Protein AF-A0A9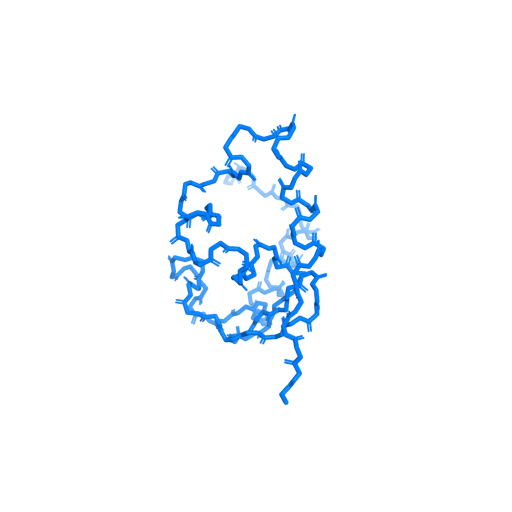20IY11-F1 (afdb_monomer)

Nearest PDB structures (foldseek):
  5i92-assembly3_E  TM=8.893E-01  e=2.901E-05  Pseudomonas aeruginosa PAO1
  5eqc-assembly1_B  TM=7.997E-01  e=1.986E-03  Toxoplasma gondii
  6iz9-assembly1_A  TM=6.379E-01  e=2.377E-02  Mesorhizobium sp. LUK
  3i5t-assembly1_A  TM=6.946E-01  e=6.954E-02  Cereibacter sphaeroides 2.4.1
  3i5t-assembly1_B  TM=7.121E-01  e=1.189E-01  Cereibacter sphaeroides 2.4.1

Radius of gyration: 16.22 Å; Cα contacts (8 Å, |Δi|>4): 91; chains: 1; bounding box: 36×43×37 Å

Solvent-accessible surface area (backbone atoms only — not comparable to full-atom values): 5858 Å² total; per-residue (Å²): 130,85,80,88,64,53,66,54,33,51,53,51,44,61,52,26,56,78,79,32,81,82,46,42,97,44,77,94,68,30,52,82,80,52,60,63,97,72,58,85,73,42,76,66,52,58,49,43,61,31,36,28,28,64,55,73,50,77,44,78,58,85,58,36,78,81,65,72,45,76,82,27,34,75,35,67,74,60,50,50,55,51,50,57,43,56,79,73,46,88,80,89,70,135

Foldseek 3Di:
DPDQDAPVQVVLQVVLVVPPVQSDPDPCLRCVVDDNPHDANAWDDFFFQWTAGPRRDIDGDPCCVVCPNVRTPPDVVVVVVVVVVVVVNDDPDD

pLDDT: mean 91.59, std 8.89, range [49.75, 97.94]

Sequence (94 aa):
MKKHNINNSLNLYKKAEKIIPGKTQLISRRSSQFAHGINPIYAKESKGGYFIDVDDNKYLDWMNAVSAIILGHSHDYVDNAVKEQIDKGSIQRQ

Secondary structure (DSSP, 8-state):
-PP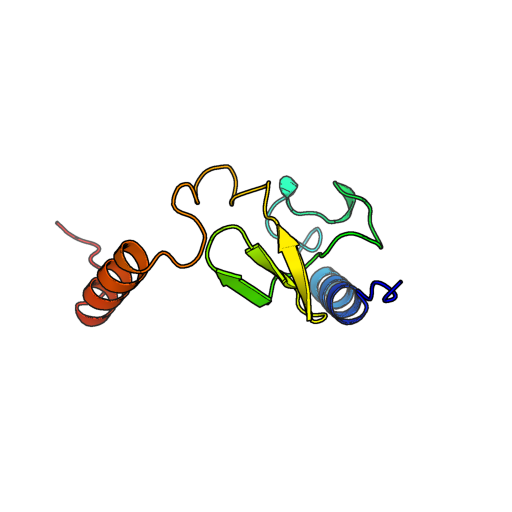P--HHHHHHHHHHHTTSTTSSS-GGG-GGGS-TTTS---EEEEEBTEEEETTS-EEE-SSTTTTT-TT-BT-HHHHHHHHHHHHH------

Mean predicted aligned error: 4.52 Å

Structure (mmCIF, N/CA/C/O backbone):
data_AF-A0A920IY11-F1
#
_entry.id   AF-A0A920IY11-F1
#
loop_
_atom_site.group_PDB
_atom_site.id
_atom_site.type_symbol
_atom_site.label_atom_id
_atom_site.label_alt_id
_atom_site.label_comp_id
_atom_site.label_asym_id
_atom_site.label_entity_id
_atom_site.label_seq_id
_atom_site.pdbx_PDB_ins_code
_atom_site.Cartn_x
_atom_site.Cartn_y
_atom_site.Cartn_z
_atom_site.occupancy
_atom_site.B_iso_or_equiv
_atom_site.auth_seq_id
_atom_site.auth_comp_id
_atom_site.auth_asym_id
_atom_site.auth_atom_id
_atom_site.pdbx_PDB_model_num
ATOM 1 N N . MET A 1 1 ? 9.877 -23.485 -10.504 1.00 49.75 1 MET A N 1
ATOM 2 C CA . MET A 1 1 ? 9.716 -22.276 -9.662 1.00 49.75 1 MET A CA 1
ATOM 3 C C . MET A 1 1 ? 8.856 -21.274 -10.419 1.00 49.75 1 MET A C 1
ATOM 5 O O . MET A 1 1 ? 9.088 -21.105 -11.611 1.00 49.75 1 MET A O 1
ATOM 9 N N . LYS A 1 2 ? 7.842 -20.664 -9.787 1.00 59.47 2 LYS A N 1
ATOM 10 C CA . LYS A 1 2 ? 7.030 -19.610 -10.425 1.00 59.47 2 LYS A CA 1
ATOM 11 C C . LYS A 1 2 ? 7.954 -18.432 -10.750 1.00 59.47 2 LYS A C 1
ATOM 13 O O . LYS A 1 2 ? 8.711 -18.003 -9.884 1.00 59.47 2 LYS A O 1
ATOM 18 N N . LYS A 1 3 ? 7.944 -17.960 -11.997 1.00 65.50 3 LYS A N 1
ATOM 19 C CA . LYS A 1 3 ? 8.786 -16.838 -12.424 1.00 65.50 3 LYS A CA 1
ATOM 20 C C . LYS A 1 3 ? 8.266 -15.566 -11.753 1.00 65.50 3 LYS A C 1
ATOM 22 O O . LYS A 1 3 ? 7.087 -15.256 -11.887 1.00 65.50 3 LYS A O 1
ATOM 27 N N . HIS A 1 4 ? 9.130 -14.877 -11.018 1.00 82.06 4 HIS A N 1
ATOM 28 C CA . HIS A 1 4 ? 8.796 -13.603 -10.393 1.00 82.06 4 HIS A CA 1
ATOM 29 C C . HIS A 1 4 ? 8.583 -12.544 -11.478 1.00 82.06 4 HIS A C 1
ATOM 31 O O . HIS A 1 4 ? 9.433 -12.399 -12.359 1.00 82.06 4 HIS A O 1
ATOM 37 N N . ASN A 1 5 ? 7.448 -11.851 -11.450 1.00 90.81 5 ASN A N 1
ATOM 38 C CA . ASN A 1 5 ? 7.097 -10.817 -12.420 1.00 90.81 5 ASN A CA 1
ATOM 39 C C . ASN A 1 5 ? 6.893 -9.491 -11.688 1.00 90.81 5 ASN A C 1
ATOM 41 O O . ASN A 1 5 ? 6.221 -9.479 -10.667 1.00 90.81 5 ASN A O 1
ATOM 45 N N . ILE A 1 6 ? 7.445 -8.403 -12.224 1.00 93.69 6 ILE A N 1
ATOM 46 C CA . ILE A 1 6 ? 7.295 -7.044 -11.678 1.00 93.69 6 ILE A CA 1
ATOM 47 C C . ILE A 1 6 ? 6.970 -6.010 -12.775 1.00 93.69 6 ILE A C 1
ATOM 49 O O . ILE A 1 6 ? 7.310 -4.828 -12.675 1.00 93.69 6 ILE A O 1
ATOM 53 N N . ASN A 1 7 ? 6.392 -6.456 -13.893 1.00 94.38 7 ASN A N 1
ATOM 54 C CA . ASN A 1 7 ? 6.149 -5.611 -15.062 1.00 94.38 7 ASN A CA 1
ATOM 55 C C . ASN A 1 7 ? 5.203 -4.440 -14.755 1.00 94.38 7 ASN A C 1
ATOM 57 O O . ASN A 1 7 ? 5.464 -3.317 -15.201 1.00 94.38 7 ASN A O 1
ATOM 61 N N . ASN A 1 8 ? 4.138 -4.668 -13.981 1.00 95.44 8 ASN A N 1
ATOM 62 C CA . ASN A 1 8 ? 3.205 -3.612 -13.591 1.00 95.44 8 ASN A CA 1
ATOM 63 C C . ASN A 1 8 ? 3.908 -2.600 -12.686 1.00 95.44 8 ASN A C 1
ATOM 65 O O . ASN A 1 8 ? 3.829 -1.392 -12.934 1.00 95.44 8 ASN A O 1
ATOM 69 N N . SER A 1 9 ? 4.679 -3.087 -11.711 1.00 95.25 9 SER A N 1
ATOM 70 C CA . SER A 1 9 ? 5.517 -2.253 -10.847 1.00 95.25 9 SER A CA 1
ATOM 71 C C . SER A 1 9 ? 6.473 -1.357 -11.646 1.00 95.25 9 SER A C 1
ATOM 73 O O . SER A 1 9 ? 6.551 -0.152 -11.396 1.00 95.25 9 SER A O 1
ATOM 75 N N . LEU A 1 10 ? 7.171 -1.907 -12.644 1.00 94.62 10 LEU A N 1
ATOM 76 C CA . LEU A 1 10 ? 8.097 -1.146 -13.492 1.00 94.62 10 LEU A CA 1
ATOM 77 C C . LEU A 1 10 ? 7.380 -0.121 -14.378 1.00 94.62 10 LEU A C 1
ATOM 79 O O . LEU A 1 10 ? 7.881 0.992 -14.557 1.00 94.62 10 LEU A O 1
ATOM 83 N N . ASN A 1 11 ? 6.207 -0.460 -14.913 1.00 95.56 11 ASN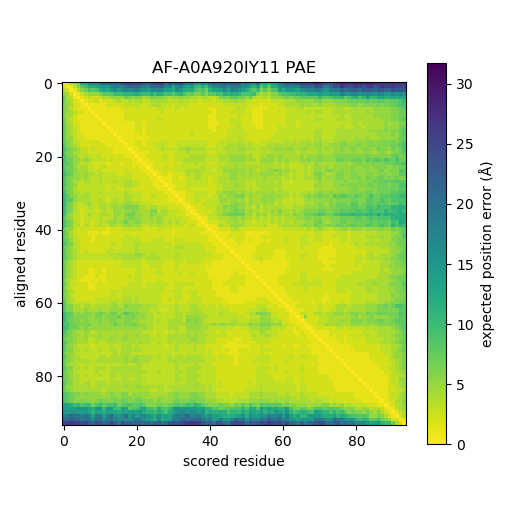 A N 1
ATOM 84 C CA . ASN A 1 11 ? 5.400 0.469 -15.704 1.00 95.56 11 ASN A CA 1
ATOM 85 C C . ASN A 1 11 ? 4.918 1.658 -14.860 1.00 95.56 11 ASN A C 1
ATOM 87 O O . ASN A 1 11 ? 5.029 2.808 -15.297 1.00 95.56 11 ASN A O 1
ATOM 91 N N . LEU A 1 12 ? 4.463 1.406 -13.629 1.00 95.75 12 LEU A N 1
ATOM 92 C CA . LEU A 1 12 ? 4.118 2.463 -12.676 1.00 95.75 12 LEU A CA 1
ATOM 93 C C . LEU A 1 12 ? 5.338 3.314 -12.309 1.00 95.75 12 LEU A C 1
ATOM 95 O O . LEU A 1 12 ? 5.233 4.539 -12.280 1.00 95.75 12 LEU A O 1
ATOM 99 N N . TYR A 1 13 ? 6.509 2.701 -12.125 1.00 94.94 13 TYR A N 1
ATOM 100 C CA . TYR A 1 13 ? 7.739 3.424 -11.790 1.00 94.94 13 TYR A CA 1
ATOM 101 C C . TYR A 1 13 ? 8.204 4.351 -12.925 1.00 94.94 13 TYR A C 1
ATOM 103 O O . TYR A 1 13 ? 8.594 5.495 -12.682 1.00 94.94 13 TYR A O 1
ATOM 111 N N . LYS A 1 14 ? 8.088 3.900 -14.183 1.00 95.00 14 LYS A N 1
ATOM 112 C CA . LYS A 1 14 ? 8.323 4.733 -15.379 1.00 95.00 14 LYS A CA 1
ATOM 113 C C . LYS A 1 14 ? 7.318 5.876 -15.496 1.00 95.00 14 LYS A C 1
ATOM 115 O O . LYS A 1 14 ? 7.671 6.963 -15.947 1.00 95.00 14 LYS A O 1
ATOM 120 N N . LYS A 1 15 ? 6.059 5.653 -15.108 1.00 96.62 15 LYS A N 1
ATOM 121 C CA . LYS A 1 15 ? 5.058 6.726 -15.051 1.00 96.62 15 LYS A CA 1
ATOM 122 C C . LYS A 1 15 ? 5.421 7.740 -13.966 1.00 96.62 15 LYS A C 1
ATOM 124 O O . LYS A 1 15 ? 5.402 8.935 -14.244 1.00 96.62 15 LYS A O 1
ATOM 129 N N . ALA A 1 16 ? 5.800 7.273 -12.776 1.00 96.12 16 ALA A N 1
ATOM 130 C CA . ALA A 1 16 ? 6.181 8.113 -11.643 1.00 96.12 16 ALA A CA 1
ATOM 131 C C . ALA A 1 16 ? 7.375 9.024 -11.959 1.00 96.12 16 ALA A C 1
ATOM 133 O O . ALA A 1 16 ? 7.377 10.174 -11.541 1.00 96.12 16 ALA A O 1
ATOM 134 N N . GLU A 1 17 ? 8.339 8.566 -12.760 1.00 94.69 17 GLU A N 1
ATOM 135 C CA . GLU A 1 17 ? 9.465 9.387 -13.231 1.00 94.69 17 GLU A CA 1
ATOM 136 C C . GLU A 1 17 ? 9.054 10.684 -13.930 1.00 94.69 17 GLU A C 1
ATOM 138 O O . GLU A 1 17 ? 9.764 11.679 -13.825 1.00 94.69 17 GLU A O 1
ATOM 143 N N . LYS A 1 18 ? 7.898 10.700 -14.597 1.00 97.19 18 LYS A N 1
ATOM 144 C CA . LYS A 1 18 ? 7.416 11.884 -15.317 1.00 97.19 18 LYS A CA 1
ATOM 145 C C . LYS A 1 18 ? 6.724 12.909 -14.416 1.00 97.19 18 LYS A C 1
ATOM 147 O O . LYS A 1 18 ? 6.531 14.037 -14.851 1.00 97.19 18 LYS A O 1
ATOM 152 N N . ILE A 1 19 ? 6.300 12.515 -13.212 1.00 97.19 19 ILE A N 1
ATOM 153 C CA . ILE A 1 19 ? 5.391 13.318 -12.370 1.00 97.19 19 ILE A CA 1
ATOM 154 C C . ILE A 1 19 ? 5.862 13.501 -10.923 1.00 97.19 19 ILE A C 1
ATOM 156 O O . ILE A 1 19 ? 5.412 14.423 -10.253 1.00 97.19 19 ILE A O 1
ATOM 160 N N . ILE A 1 20 ? 6.755 12.645 -10.426 1.00 95.75 20 ILE A N 1
ATOM 161 C CA . ILE A 1 20 ? 7.284 12.687 -9.061 1.00 95.75 20 ILE A CA 1
ATOM 162 C C . ILE A 1 20 ? 8.806 12.828 -9.158 1.00 95.75 20 ILE A C 1
ATOM 164 O O . ILE A 1 20 ? 9.475 11.889 -9.609 1.00 95.75 20 ILE A O 1
ATOM 168 N N . PRO A 1 21 ? 9.387 13.957 -8.713 1.00 91.88 21 PRO A N 1
ATOM 169 C CA . PRO A 1 21 ? 10.833 14.109 -8.621 1.00 91.88 21 PRO A CA 1
ATOM 170 C C . PRO A 1 21 ? 11.459 12.960 -7.822 1.00 91.88 21 PRO A C 1
ATOM 172 O O . PRO A 1 21 ? 11.109 12.706 -6.672 1.00 91.88 21 PRO A O 1
ATOM 175 N N . GLY A 1 22 ? 12.376 12.219 -8.446 1.00 89.19 22 GLY A N 1
ATOM 176 C CA . GLY A 1 22 ? 12.995 11.049 -7.819 1.00 89.19 22 GLY A CA 1
ATOM 177 C C . GLY A 1 22 ? 12.105 9.801 -7.742 1.00 89.19 22 GLY A C 1
ATOM 178 O O . GLY A 1 22 ? 12.455 8.877 -7.006 1.00 89.19 22 GLY A O 1
ATOM 179 N N . LYS A 1 23 ? 11.003 9.751 -8.508 1.00 94.06 23 LYS A N 1
ATOM 180 C CA . LYS A 1 23 ? 10.109 8.592 -8.741 1.00 94.06 23 LYS A CA 1
ATOM 181 C C . LYS A 1 23 ? 9.304 8.101 -7.524 1.00 94.06 23 LYS A C 1
ATOM 183 O O . LYS A 1 23 ? 8.442 7.240 -7.666 1.00 94.06 23 LYS A O 1
ATOM 188 N N . THR A 1 24 ? 9.563 8.633 -6.332 1.00 92.06 24 THR A N 1
ATOM 189 C CA . THR A 1 24 ? 8.901 8.297 -5.060 1.00 92.06 24 THR A CA 1
ATOM 190 C C . THR A 1 24 ? 8.985 9.485 -4.100 1.00 92.06 24 THR A C 1
ATOM 192 O O . THR A 1 24 ? 9.812 10.374 -4.287 1.00 92.06 24 THR A O 1
ATOM 195 N N . GLN A 1 25 ? 8.153 9.488 -3.060 1.00 92.50 25 GLN A N 1
ATOM 196 C CA . GLN A 1 25 ? 8.081 10.564 -2.064 1.00 92.50 25 GLN A CA 1
ATOM 197 C C . GLN A 1 25 ? 9.167 10.466 -0.980 1.00 92.50 25 GLN A C 1
ATOM 199 O O . GLN A 1 25 ? 9.452 11.449 -0.306 1.00 92.50 25 GLN A O 1
ATOM 204 N N . LEU A 1 26 ? 9.793 9.294 -0.811 1.00 90.56 26 LEU A N 1
ATOM 205 C CA . LEU A 1 26 ? 10.801 9.043 0.223 1.00 90.56 26 LEU A CA 1
ATOM 206 C C . LEU A 1 26 ? 12.038 8.372 -0.376 1.00 90.56 26 LEU A C 1
ATOM 208 O O . LEU A 1 26 ? 11.927 7.380 -1.096 1.00 90.56 26 LEU A O 1
ATOM 212 N N . ILE A 1 27 ? 13.233 8.857 -0.023 1.00 90.44 27 ILE A N 1
ATOM 213 C CA . ILE A 1 27 ? 14.501 8.271 -0.494 1.00 90.44 27 ILE A CA 1
ATOM 214 C C . ILE A 1 27 ? 14.612 6.798 -0.073 1.00 90.44 27 ILE A C 1
ATOM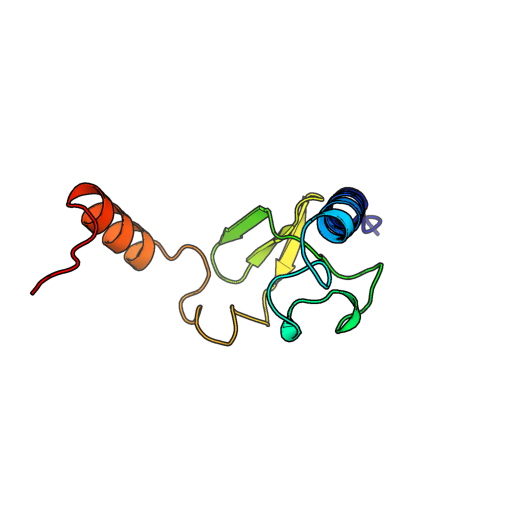 216 O O . ILE A 1 27 ? 14.964 5.962 -0.902 1.00 90.44 27 ILE A O 1
ATOM 220 N N . SER A 1 28 ? 14.215 6.467 1.160 1.00 89.19 28 SER A N 1
ATOM 221 C CA . SER A 1 28 ? 14.212 5.102 1.717 1.00 89.19 28 SER A CA 1
ATOM 222 C C . SER A 1 28 ? 13.287 4.119 0.988 1.00 89.19 28 SER A C 1
ATOM 224 O O . SER A 1 28 ? 13.350 2.915 1.225 1.00 89.19 28 SER A O 1
ATOM 226 N N . ARG A 1 29 ? 12.414 4.612 0.101 1.00 89.06 29 ARG A N 1
ATOM 227 C CA . ARG A 1 29 ? 11.476 3.809 -0.697 1.00 89.06 29 ARG A CA 1
ATOM 228 C C . ARG A 1 29 ? 11.843 3.768 -2.181 1.00 89.06 29 ARG A C 1
ATOM 230 O O . ARG A 1 29 ? 11.085 3.220 -2.976 1.00 89.06 29 ARG A O 1
ATOM 237 N N . ARG A 1 30 ? 12.975 4.353 -2.588 1.00 91.12 30 ARG A N 1
ATOM 238 C CA . ARG A 1 30 ? 13.452 4.263 -3.978 1.00 91.12 30 ARG A CA 1
ATOM 239 C C . ARG A 1 30 ? 13.842 2.826 -4.282 1.00 91.12 30 ARG A C 1
ATOM 241 O O . ARG A 1 30 ? 14.601 2.230 -3.527 1.00 91.12 30 ARG A O 1
ATOM 248 N N . SER A 1 31 ? 13.412 2.294 -5.425 1.00 89.06 31 SER A N 1
ATOM 249 C CA . SER A 1 31 ? 13.797 0.931 -5.821 1.00 89.06 31 SER A CA 1
ATOM 250 C C . SER A 1 31 ? 15.306 0.781 -6.034 1.00 89.06 31 SER A C 1
ATOM 252 O O . SER A 1 31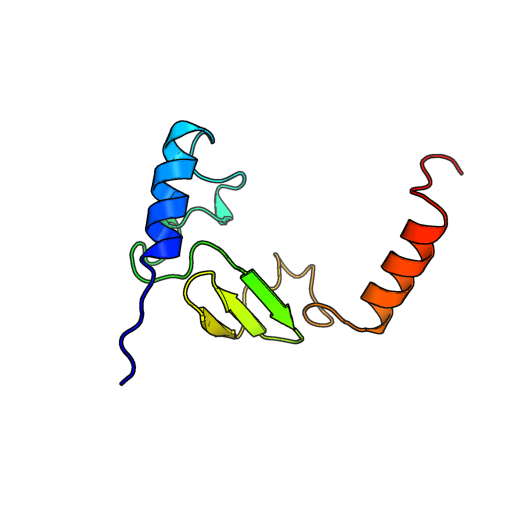 ? 15.826 -0.316 -5.907 1.00 89.06 31 SER A O 1
ATOM 254 N N . SER A 1 32 ? 16.030 1.879 -6.278 1.00 89.38 32 SER A N 1
ATOM 255 C CA . SER A 1 32 ? 17.496 1.893 -6.349 1.00 89.38 32 SER A CA 1
ATOM 256 C C . SER A 1 32 ? 18.196 1.675 -4.999 1.00 89.38 32 SER A C 1
ATOM 258 O O . SER A 1 32 ? 19.400 1.466 -4.989 1.00 89.38 32 SER A O 1
ATOM 260 N N . GLN A 1 33 ? 17.480 1.768 -3.869 1.00 90.19 33 GLN A N 1
ATOM 261 C CA . GLN A 1 33 ? 17.991 1.385 -2.541 1.00 90.19 33 GLN A CA 1
ATOM 262 C C . GLN A 1 33 ? 17.865 -0.130 -2.290 1.00 90.19 33 GLN A C 1
ATOM 264 O O . GLN A 1 33 ? 18.343 -0.633 -1.279 1.00 90.19 33 GLN A O 1
ATOM 269 N N . PHE A 1 34 ? 17.217 -0.854 -3.205 1.00 89.06 34 PHE A N 1
ATOM 270 C CA . PHE A 1 34 ? 16.992 -2.295 -3.158 1.00 89.06 34 PHE A CA 1
ATOM 271 C C . PHE A 1 34 ? 17.509 -2.942 -4.453 1.00 89.06 34 PHE A C 1
ATOM 273 O O . PHE A 1 34 ? 18.088 -2.278 -5.315 1.00 89.06 34 PHE A O 1
ATOM 280 N N . ALA A 1 35 ? 17.294 -4.251 -4.608 1.00 89.00 35 ALA A N 1
ATOM 281 C CA . ALA A 1 35 ? 17.586 -4.969 -5.846 1.00 89.00 35 ALA A CA 1
ATOM 282 C C . ALA A 1 35 ? 16.631 -4.527 -6.973 1.00 89.00 35 ALA A C 1
ATOM 284 O O . ALA A 1 35 ? 15.603 -5.163 -7.231 1.00 89.00 35 ALA A O 1
ATOM 285 N N . HIS A 1 36 ? 16.971 -3.414 -7.628 1.00 85.31 36 HIS A N 1
ATOM 286 C CA . HIS A 1 36 ? 16.191 -2.846 -8.720 1.00 85.31 36 HIS A CA 1
ATOM 287 C C . HIS A 1 36 ? 15.970 -3.875 -9.835 1.00 85.31 36 HIS A C 1
ATOM 289 O O . HIS A 1 36 ? 16.895 -4.573 -10.245 1.00 85.31 36 HIS A O 1
ATOM 295 N N . GLY A 1 37 ? 14.740 -3.964 -10.339 1.00 84.62 37 GLY A N 1
ATOM 296 C CA . GLY A 1 37 ? 14.371 -4.962 -11.346 1.00 84.62 37 GLY A CA 1
ATOM 297 C C . GLY A 1 37 ? 13.991 -6.333 -10.771 1.00 84.62 37 GLY A C 1
ATOM 298 O O . GLY A 1 37 ? 13.587 -7.207 -11.533 1.00 84.62 37 GLY A O 1
ATOM 299 N N . ILE A 1 38 ? 14.078 -6.516 -9.448 1.00 87.12 38 ILE A N 1
ATOM 300 C CA . ILE A 1 38 ? 13.681 -7.752 -8.757 1.00 87.12 38 ILE A CA 1
ATOM 301 C C . ILE A 1 38 ? 12.727 -7.454 -7.596 1.00 87.12 38 ILE A C 1
ATOM 303 O O . ILE A 1 38 ? 11.746 -8.169 -7.419 1.00 87.12 38 ILE A O 1
ATOM 307 N N . ASN A 1 39 ? 13.001 -6.421 -6.795 1.00 87.56 39 ASN A N 1
ATOM 308 C CA . ASN A 1 39 ? 12.186 -6.109 -5.623 1.00 87.56 39 ASN A CA 1
ATOM 309 C C . ASN A 1 39 ? 10.792 -5.569 -6.013 1.00 87.56 39 ASN A C 1
ATOM 311 O O . ASN A 1 39 ? 10.688 -4.801 -6.976 1.00 87.56 39 ASN A O 1
ATOM 315 N N . PRO A 1 40 ? 9.738 -5.865 -5.228 1.00 89.31 40 PRO A N 1
ATOM 316 C CA . PRO A 1 40 ? 8.437 -5.229 -5.414 1.00 89.31 40 PRO A CA 1
ATOM 317 C C . PRO A 1 40 ? 8.550 -3.725 -5.149 1.00 89.31 40 PRO A C 1
ATOM 319 O O . PRO A 1 40 ? 9.062 -3.308 -4.104 1.00 89.31 40 PRO A O 1
ATOM 322 N N . ILE A 1 41 ? 8.087 -2.903 -6.095 1.00 93.25 41 ILE A N 1
ATOM 323 C CA . ILE A 1 41 ? 8.157 -1.434 -5.986 1.00 93.25 41 ILE A CA 1
ATOM 324 C C . ILE A 1 41 ? 6.863 -0.869 -5.389 1.00 93.25 41 ILE A C 1
ATOM 326 O O . ILE A 1 41 ? 6.916 0.051 -4.574 1.00 93.25 41 ILE A O 1
ATOM 330 N N . TYR A 1 42 ? 5.710 -1.429 -5.766 1.00 94.69 42 TYR A N 1
ATOM 331 C CA . TYR A 1 42 ? 4.394 -0.957 -5.336 1.00 94.69 42 TYR A CA 1
ATOM 332 C C . TYR A 1 42 ? 3.587 -2.093 -4.710 1.00 94.69 42 TYR A C 1
ATOM 334 O O . TYR A 1 42 ? 3.438 -3.154 -5.309 1.00 94.69 42 TYR A O 1
ATOM 342 N N . ALA A 1 43 ? 3.048 -1.854 -3.515 1.00 95.12 43 ALA A N 1
ATOM 343 C CA . ALA A 1 43 ? 2.123 -2.764 -2.847 1.00 95.12 43 ALA A CA 1
ATOM 344 C C . ALA A 1 43 ? 0.675 -2.481 -3.280 1.00 95.12 43 ALA A C 1
ATOM 346 O O . ALA A 1 43 ? 0.327 -1.327 -3.536 1.00 95.12 43 ALA A O 1
ATOM 347 N N . LYS A 1 44 ? -0.154 -3.526 -3.348 1.00 96.25 44 LYS A N 1
ATOM 348 C CA . LYS A 1 44 ? -1.590 -3.460 -3.653 1.00 96.25 44 LYS A CA 1
ATOM 349 C C . LYS A 1 44 ? -2.439 -3.584 -2.387 1.00 96.25 44 LYS A C 1
ATOM 351 O O . LYS A 1 44 ? -3.338 -2.780 -2.179 1.00 96.25 44 LYS A O 1
ATOM 356 N N . GLU A 1 45 ? -2.149 -4.575 -1.547 1.00 97.00 45 GLU A N 1
ATOM 357 C CA . GLU A 1 45 ? -2.914 -4.874 -0.329 1.00 97.00 45 GLU A CA 1
ATOM 358 C C . GLU A 1 45 ? -2.045 -5.587 0.716 1.00 97.00 45 GLU A C 1
ATOM 360 O O . GLU A 1 45 ? -1.008 -6.164 0.382 1.00 97.00 45 GLU A O 1
ATOM 365 N N . SER A 1 46 ? -2.449 -5.554 1.986 1.00 97.06 46 SER A N 1
ATOM 366 C CA . SER A 1 46 ? -1.716 -6.196 3.081 1.00 97.06 46 SER A CA 1
ATOM 367 C C . SER A 1 46 ? -2.628 -6.643 4.228 1.00 97.06 46 SER A C 1
ATOM 369 O O . SER A 1 46 ? -3.685 -6.060 4.484 1.00 97.06 46 SER A O 1
ATOM 371 N N . LYS A 1 47 ? -2.222 -7.716 4.919 1.00 97.38 47 LYS A N 1
ATOM 372 C CA . LYS A 1 47 ? -2.909 -8.269 6.099 1.00 97.38 47 LYS A CA 1
ATOM 373 C C . LYS A 1 47 ? -1.924 -9.055 6.963 1.00 97.38 47 LYS A C 1
ATOM 375 O O . LYS A 1 47 ? -1.173 -9.897 6.459 1.00 97.38 47 LYS A O 1
ATOM 380 N N . GLY A 1 48 ? -1.951 -8.811 8.271 1.00 96.75 48 GLY A N 1
ATOM 381 C CA . GLY A 1 48 ? -1.026 -9.434 9.217 1.00 96.75 48 GLY A CA 1
ATOM 382 C C . GLY A 1 48 ? 0.424 -9.114 8.853 1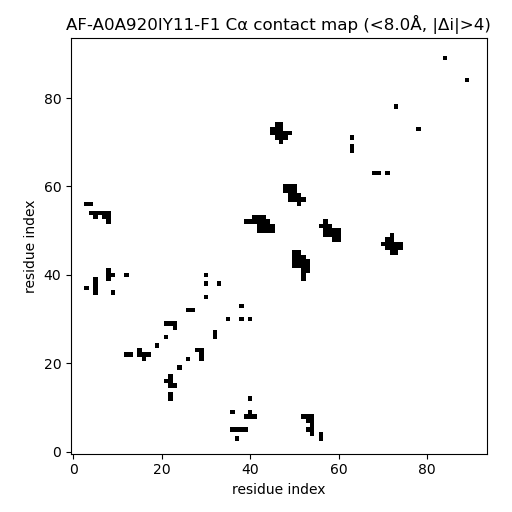.00 96.75 48 GLY A C 1
ATOM 383 O O . GLY A 1 48 ? 0.753 -7.968 8.579 1.00 96.75 48 GLY A O 1
ATOM 384 N N . GLY A 1 49 ? 1.298 -10.118 8.805 1.00 96.88 49 GLY A N 1
ATOM 385 C CA . GLY A 1 49 ? 2.705 -9.926 8.428 1.00 96.88 49 GLY A CA 1
ATOM 386 C C . GLY A 1 49 ? 2.979 -9.872 6.921 1.00 96.88 49 GLY A C 1
ATOM 387 O O . GLY A 1 49 ? 4.139 -9.905 6.529 1.00 96.88 49 GLY A O 1
ATOM 388 N N . TYR A 1 50 ? 1.957 -9.859 6.061 1.00 97.31 50 TYR A N 1
ATOM 389 C CA . TYR A 1 50 ? 2.136 -10.035 4.618 1.00 97.31 50 TYR A CA 1
ATOM 390 C C . TYR A 1 50 ? 1.586 -8.867 3.809 1.00 97.31 50 TYR A C 1
ATOM 392 O O . TYR A 1 50 ? 0.575 -8.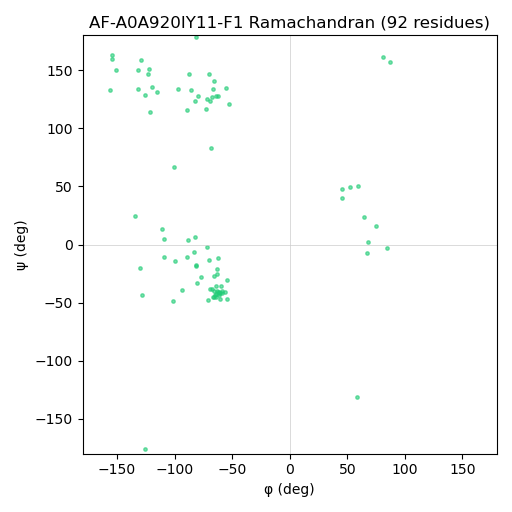265 4.172 1.00 97.31 50 TYR A O 1
ATOM 400 N N . PHE A 1 51 ? 2.194 -8.635 2.648 1.00 96.88 51 PHE A N 1
ATOM 401 C CA . PHE A 1 51 ? 1.627 -7.794 1.600 1.00 96.88 51 PHE A CA 1
ATOM 402 C C . PHE A 1 51 ? 1.641 -8.505 0.248 1.00 96.88 51 PHE A C 1
ATOM 404 O O . PHE A 1 51 ? 2.400 -9.453 0.026 1.00 96.88 51 PHE A O 1
ATOM 411 N N . ILE A 1 52 ? 0.775 -8.038 -0.641 1.00 96.38 52 ILE A N 1
ATOM 412 C CA . ILE A 1 52 ? 0.676 -8.441 -2.038 1.00 96.38 52 ILE A CA 1
ATOM 413 C C . ILE A 1 52 ? 1.020 -7.217 -2.887 1.00 96.38 52 ILE A C 1
ATOM 415 O O . ILE A 1 52 ? 0.524 -6.120 -2.617 1.00 96.38 52 ILE A O 1
ATOM 419 N N . ASP A 1 53 ? 1.903 -7.374 -3.870 1.00 95.75 53 ASP A N 1
ATOM 420 C CA . ASP A 1 53 ? 2.260 -6.298 -4.798 1.00 95.75 53 ASP A CA 1
ATOM 421 C C . ASP A 1 53 ? 1.242 -6.126 -5.941 1.00 95.75 53 ASP A C 1
ATOM 423 O O . ASP A 1 53 ? 0.239 -6.833 -6.041 1.00 95.75 53 ASP A O 1
ATOM 427 N N . VAL A 1 54 ? 1.480 -5.144 -6.810 1.00 96.62 54 VAL A N 1
ATOM 428 C CA . VAL A 1 54 ? 0.641 -4.877 -7.997 1.00 96.62 54 VAL A CA 1
ATOM 429 C C . VAL A 1 54 ? 0.792 -5.919 -9.120 1.00 96.62 54 VAL A C 1
ATOM 431 O O . VAL A 1 54 ? 0.134 -5.815 -10.157 1.00 96.62 54 VAL A O 1
ATOM 434 N N . ASP A 1 55 ? 1.671 -6.899 -8.936 1.00 95.75 55 ASP A N 1
ATOM 435 C CA . ASP A 1 55 ? 1.932 -8.016 -9.842 1.00 95.75 55 ASP A CA 1
ATOM 436 C C . ASP A 1 55 ? 1.451 -9.362 -9.236 1.00 95.75 55 ASP A C 1
ATOM 438 O O . ASP A 1 55 ? 1.770 -10.430 -9.759 1.00 95.75 55 ASP A O 1
ATOM 442 N N . ASP A 1 56 ? 0.654 -9.309 -8.157 1.00 95.38 56 ASP A N 1
ATOM 443 C CA . ASP A 1 56 ? 0.071 -10.442 -7.419 1.00 95.38 56 ASP A CA 1
ATOM 444 C C . ASP A 1 56 ? 1.087 -11.371 -6.726 1.00 95.38 56 ASP A C 1
ATOM 446 O O . ASP A 1 56 ? 0.796 -12.532 -6.405 1.00 95.38 56 ASP A O 1
ATOM 450 N N . ASN A 1 57 ? 2.284 -10.865 -6.430 1.00 94.31 57 ASN A N 1
ATOM 451 C CA . ASN A 1 57 ? 3.269 -11.568 -5.619 1.00 94.31 57 ASN A CA 1
ATOM 452 C C . ASN A 1 57 ? 3.019 -11.310 -4.126 1.00 94.31 57 ASN A C 1
ATOM 454 O O . ASN A 1 57 ? 2.869 -10.166 -3.703 1.00 94.31 57 ASN A O 1
ATOM 458 N N . LYS A 1 58 ? 3.034 -12.371 -3.309 1.00 94.75 58 LYS A N 1
ATOM 459 C CA . LYS A 1 58 ? 2.893 -12.294 -1.847 1.00 94.75 58 LYS A CA 1
ATOM 460 C C . LYS A 1 58 ? 4.258 -12.322 -1.159 1.00 94.75 58 LYS A C 1
ATOM 462 O O . LYS A 1 58 ? 5.065 -13.210 -1.436 1.00 94.75 58 LYS A O 1
ATOM 467 N N . TYR A 1 59 ? 4.468 -11.423 -0.203 1.00 93.62 59 TYR A N 1
ATOM 468 C CA . TYR A 1 59 ? 5.713 -11.295 0.555 1.00 93.62 59 TYR A CA 1
ATOM 469 C C . TYR A 1 59 ? 5.452 -11.197 2.054 1.00 93.62 59 TYR A C 1
ATOM 471 O O . TYR A 1 59 ? 4.427 -10.662 2.476 1.00 93.62 59 TYR A O 1
ATOM 479 N N . LEU A 1 60 ? 6.406 -11.687 2.847 1.00 95.38 60 LEU A N 1
ATOM 480 C CA . LEU A 1 60 ? 6.509 -11.395 4.276 1.00 95.38 60 LEU A CA 1
ATOM 481 C C . LEU A 1 60 ? 7.156 -10.012 4.449 1.00 95.38 60 LEU A C 1
ATOM 483 O O . LEU A 1 60 ? 8.221 -9.761 3.877 1.00 95.38 60 LEU A O 1
ATOM 487 N N . ASP A 1 61 ? 6.525 -9.123 5.212 1.00 94.75 61 ASP A N 1
ATOM 488 C CA . ASP A 1 61 ? 7.006 -7.759 5.423 1.00 94.75 61 ASP A CA 1
ATOM 489 C C . ASP A 1 61 ? 7.961 -7.669 6.619 1.00 94.75 61 ASP A C 1
ATOM 491 O O . ASP A 1 61 ? 7.578 -7.860 7.772 1.00 94.75 61 ASP A O 1
ATOM 495 N N . TRP A 1 62 ? 9.213 -7.322 6.335 1.00 91.75 62 TRP A N 1
ATOM 496 C CA . TRP A 1 62 ? 10.219 -7.013 7.354 1.00 91.75 62 TRP A CA 1
ATOM 497 C C . TRP A 1 62 ? 10.420 -5.512 7.561 1.00 91.75 62 TRP A C 1
ATOM 499 O O . TRP A 1 62 ? 11.023 -5.107 8.551 1.00 91.75 62 TRP A O 1
ATOM 509 N N . MET A 1 63 ? 9.915 -4.676 6.651 1.00 89.69 63 MET A N 1
ATOM 510 C CA . MET A 1 63 ? 10.053 -3.223 6.740 1.00 89.69 63 MET A CA 1
ATOM 511 C C . MET A 1 63 ? 9.030 -2.621 7.707 1.00 89.69 63 MET A C 1
ATOM 513 O O . MET A 1 63 ? 9.337 -1.612 8.342 1.00 89.69 63 MET A O 1
ATOM 517 N N . ASN A 1 64 ? 7.825 -3.202 7.799 1.00 89.50 64 ASN A N 1
ATOM 518 C CA . ASN A 1 64 ? 6.758 -2.848 8.753 1.00 89.50 64 ASN A CA 1
ATOM 519 C C . ASN A 1 64 ? 6.510 -1.333 8.892 1.00 89.50 64 ASN A C 1
ATOM 521 O O . ASN A 1 64 ? 6.330 -0.808 9.991 1.00 89.50 64 ASN A O 1
ATOM 525 N N . ALA A 1 65 ? 6.563 -0.621 7.760 1.00 89.56 65 ALA A N 1
ATOM 526 C CA . ALA A 1 65 ? 6.507 0.841 7.673 1.00 89.56 65 ALA A CA 1
ATOM 527 C C . ALA A 1 65 ? 7.410 1.568 8.692 1.00 89.56 65 ALA A C 1
ATOM 529 O O . ALA A 1 65 ? 6.980 2.506 9.356 1.00 89.56 65 ALA A O 1
ATOM 530 N N . VAL A 1 66 ? 8.674 1.142 8.801 1.00 90.38 66 VAL A N 1
ATOM 531 C CA . VAL A 1 66 ? 9.644 1.700 9.761 1.00 90.38 66 VAL A CA 1
ATOM 532 C C . VAL A 1 66 ? 9.136 1.532 11.199 1.00 90.38 66 VAL A C 1
ATOM 534 O O . VAL A 1 66 ? 9.068 2.476 11.981 1.00 90.38 66 VAL A O 1
ATOM 537 N N . SER A 1 67 ? 8.734 0.300 11.522 1.00 90.81 67 SER A N 1
ATOM 538 C CA . SER A 1 67 ? 8.217 -0.129 12.831 1.00 90.81 67 SER A CA 1
ATOM 539 C C . SER A 1 67 ? 6.858 0.445 13.247 1.00 90.81 67 SER A C 1
ATOM 541 O O . SER A 1 67 ? 6.375 0.111 14.327 1.00 90.81 67 SER A O 1
ATOM 543 N N . ALA A 1 68 ? 6.200 1.255 12.412 1.00 93.81 68 ALA A N 1
ATOM 544 C CA . ALA A 1 68 ? 4.865 1.774 12.715 1.00 93.81 68 ALA A CA 1
ATOM 545 C C . ALA A 1 68 ? 3.793 0.666 12.760 1.00 93.81 68 ALA A C 1
ATOM 547 O O . ALA A 1 68 ? 2.791 0.795 13.461 1.00 93.81 68 ALA A O 1
ATOM 548 N N . ILE A 1 69 ? 4.002 -0.438 12.035 1.00 94.94 69 ILE A N 1
ATOM 549 C CA . ILE A 1 69 ? 3.037 -1.541 11.908 1.00 94.94 69 ILE A CA 1
ATOM 550 C C . ILE A 1 69 ? 3.449 -2.690 12.836 1.00 94.94 69 ILE A C 1
ATOM 552 O O . ILE A 1 69 ? 3.857 -3.762 12.400 1.00 94.94 69 ILE A O 1
ATOM 556 N N . ILE A 1 70 ? 3.373 -2.457 14.148 1.00 95.81 70 ILE A N 1
ATOM 557 C CA . ILE A 1 70 ? 3.779 -3.457 15.152 1.00 95.81 70 ILE A CA 1
ATOM 558 C C . ILE A 1 70 ? 2.739 -4.572 15.357 1.00 95.81 70 ILE A C 1
ATOM 560 O O . ILE A 1 70 ? 3.096 -5.699 15.681 1.00 95.81 70 ILE A O 1
ATOM 564 N N . LEU A 1 71 ? 1.454 -4.281 15.131 1.00 96.62 71 LEU A N 1
ATOM 565 C CA . LEU A 1 71 ? 0.352 -5.246 15.270 1.00 96.62 71 LEU A CA 1
ATOM 566 C C . LEU A 1 71 ? 0.077 -6.041 13.980 1.00 96.62 71 LEU A C 1
ATOM 568 O O . LEU A 1 71 ? -0.866 -6.829 13.920 1.00 96.62 71 LEU A O 1
ATOM 572 N N . GLY A 1 72 ? 0.885 -5.831 12.939 1.00 96.19 72 GLY A N 1
ATOM 573 C CA . GLY A 1 72 ? 0.605 -6.315 11.593 1.00 96.19 72 GLY A CA 1
ATOM 574 C C . GLY A 1 72 ? -0.369 -5.418 10.822 1.00 96.19 72 GLY A C 1
ATOM 575 O O . GLY A 1 72 ? -1.076 -4.575 11.373 1.00 96.19 72 GLY A O 1
ATOM 576 N N . HIS A 1 73 ? -0.363 -5.589 9.503 1.00 97.19 73 HIS A N 1
ATOM 577 C CA . HIS A 1 73 ? -1.170 -4.827 8.557 1.00 97.19 73 HIS A CA 1
ATOM 578 C C . HIS A 1 73 ? -2.665 -5.101 8.733 1.00 97.19 73 HIS A C 1
ATOM 580 O O . HIS A 1 73 ? -3.065 -6.260 8.897 1.00 97.19 73 HIS A O 1
ATOM 586 N N . SER A 1 74 ? -3.486 -4.053 8.617 1.00 96.31 74 SER A N 1
ATOM 587 C CA . SER A 1 74 ? -4.956 -4.132 8.646 1.00 96.31 74 SER A CA 1
ATOM 588 C C . SER A 1 74 ? -5.473 -4.886 9.880 1.00 96.31 74 SER A C 1
ATOM 590 O O . SER A 1 74 ? -6.211 -5.870 9.772 1.00 96.31 74 SER A O 1
ATOM 592 N N . HIS A 1 75 ? -4.977 -4.520 11.065 1.00 97.75 75 HIS A N 1
ATOM 593 C C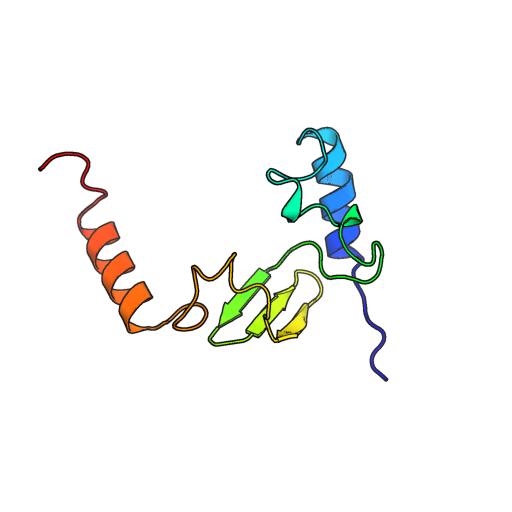A . HIS A 1 75 ? -5.361 -5.161 12.321 1.00 97.75 75 HIS A CA 1
ATOM 594 C C . HIS A 1 75 ? -6.796 -4.765 12.692 1.00 97.75 75 HIS A C 1
ATOM 596 O O . HIS A 1 75 ? -7.082 -3.579 12.835 1.00 97.75 75 HIS A O 1
ATOM 602 N N . ASP A 1 76 ? -7.682 -5.742 12.915 1.00 97.69 76 ASP A N 1
ATOM 603 C CA . ASP A 1 76 ? -9.136 -5.509 12.994 1.00 97.69 76 ASP A CA 1
ATOM 604 C C . ASP A 1 76 ? -9.525 -4.467 14.052 1.00 97.69 76 ASP A C 1
ATOM 606 O O . ASP A 1 76 ? -10.362 -3.607 13.796 1.00 97.69 76 ASP A O 1
ATOM 610 N N . TYR A 1 77 ? -8.879 -4.491 15.222 1.00 97.75 77 TYR A N 1
ATOM 611 C CA . TYR A 1 77 ? -9.119 -3.490 16.268 1.00 97.75 77 TYR A CA 1
ATOM 612 C C . TYR A 1 77 ? -8.770 -2.062 15.813 1.00 97.75 77 TYR A C 1
ATOM 614 O O . TYR A 1 77 ? -9.529 -1.131 16.067 1.00 97.75 77 TYR A O 1
ATOM 622 N N . VAL A 1 78 ? -7.635 -1.892 15.125 1.00 97.19 78 VAL A N 1
ATOM 623 C CA . VAL A 1 78 ? -7.166 -0.578 14.661 1.00 97.19 78 VAL A CA 1
ATOM 624 C C . VAL A 1 78 ? -8.063 -0.090 13.530 1.00 97.19 78 VAL A C 1
ATOM 626 O O . VAL A 1 78 ? -8.549 1.035 13.581 1.00 97.19 78 VAL A O 1
ATOM 629 N N . ASP A 1 79 ? -8.345 -0.951 12.552 1.00 97.19 79 ASP A N 1
ATOM 630 C CA . ASP A 1 79 ? -9.190 -0.612 11.407 1.00 97.19 79 ASP A CA 1
ATOM 631 C C . ASP A 1 79 ? -10.610 -0.240 11.840 1.00 97.19 79 ASP A C 1
ATOM 633 O O . ASP A 1 79 ? -11.174 0.723 11.322 1.00 97.19 79 ASP A O 1
ATOM 637 N N . ASN A 1 80 ? -11.196 -0.974 12.791 1.00 97.94 80 ASN A N 1
ATOM 638 C CA . ASN A 1 80 ? -12.531 -0.667 13.303 1.00 97.94 80 ASN A CA 1
ATOM 639 C C . ASN A 1 80 ? -12.557 0.676 14.041 1.00 97.94 80 ASN A C 1
ATOM 641 O O . ASN A 1 80 ? -13.451 1.478 13.783 1.00 97.94 80 ASN A O 1
ATOM 645 N N . ALA A 1 81 ? -11.558 0.961 14.883 1.00 97.06 81 ALA A N 1
ATOM 646 C CA . ALA A 1 81 ? -11.453 2.252 15.563 1.00 97.06 81 ALA A CA 1
ATOM 647 C C . ALA A 1 81 ? -11.278 3.418 14.571 1.00 97.06 81 ALA A C 1
ATOM 649 O O . ALA A 1 81 ? -11.905 4.467 14.719 1.00 97.06 81 ALA A O 1
ATOM 650 N N . VAL A 1 82 ?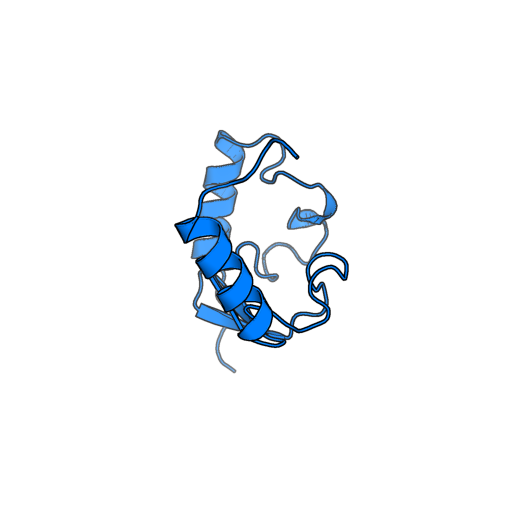 -10.466 3.230 13.523 1.00 96.25 82 VAL A N 1
ATOM 651 C CA . VAL A 1 82 ? -10.281 4.229 12.458 1.00 96.25 82 VAL A CA 1
ATOM 652 C C . VAL A 1 82 ? -11.581 4.457 11.685 1.00 96.25 82 VAL A C 1
ATOM 654 O O . VAL A 1 82 ? -11.947 5.608 11.458 1.00 96.25 82 VAL A O 1
ATOM 657 N N . LYS A 1 83 ? -12.301 3.394 11.305 1.00 96.75 83 LYS A N 1
ATOM 658 C CA . LYS A 1 83 ? -13.595 3.500 10.606 1.00 96.75 83 LYS A CA 1
ATOM 659 C C . LYS A 1 83 ? -14.629 4.248 11.442 1.00 96.75 83 LYS A C 1
ATOM 661 O O . LYS A 1 83 ? -15.232 5.189 10.943 1.00 96.75 83 LYS A O 1
ATOM 666 N N . GLU A 1 84 ? -14.755 3.901 12.721 1.00 96.81 84 GLU A N 1
ATOM 667 C CA . GLU A 1 84 ? -15.666 4.593 13.637 1.00 96.81 84 GLU A CA 1
ATOM 668 C C . GLU A 1 84 ? -15.340 6.093 13.738 1.00 96.81 84 GLU A C 1
ATOM 670 O O . GLU A 1 84 ? -16.240 6.933 13.764 1.00 96.81 84 GLU A O 1
ATOM 675 N N . GLN A 1 85 ? -14.053 6.454 13.768 1.00 95.75 85 GLN A N 1
ATOM 676 C CA . GLN A 1 85 ? -13.644 7.857 13.781 1.00 95.75 85 GLN A CA 1
ATOM 677 C C . GLN A 1 85 ? -13.937 8.562 12.450 1.00 95.75 85 GLN A C 1
ATOM 679 O O . GLN A 1 85 ? -14.348 9.721 12.460 1.00 95.75 85 GLN A O 1
ATOM 684 N N . ILE A 1 86 ? -13.745 7.887 11.313 1.00 96.25 86 ILE A N 1
ATOM 685 C CA . ILE A 1 86 ? -14.073 8.430 9.987 1.00 96.25 86 ILE A CA 1
ATOM 686 C C . ILE A 1 86 ? -15.571 8.737 9.890 1.00 96.25 86 ILE A C 1
ATOM 688 O O . ILE A 1 86 ? -15.923 9.815 9.412 1.00 96.25 86 ILE A O 1
ATOM 692 N N . ASP A 1 87 ? -16.432 7.860 10.413 1.00 96.12 87 ASP A N 1
ATOM 693 C CA . ASP A 1 87 ? -17.889 8.063 10.428 1.00 96.12 87 ASP A CA 1
ATOM 694 C C . ASP A 1 87 ? -18.309 9.287 11.267 1.00 96.12 87 ASP A C 1
ATOM 696 O O . ASP A 1 87 ? -19.342 9.905 11.005 1.00 96.12 87 ASP A O 1
ATOM 700 N N . LYS A 1 88 ? -17.487 9.687 12.246 1.00 95.38 88 LYS A N 1
ATOM 701 C CA . LYS A 1 88 ? -17.669 10.909 13.054 1.00 95.38 88 LYS A CA 1
ATOM 702 C C . LYS A 1 88 ? -16.999 12.149 12.444 1.00 95.38 88 LYS A C 1
ATOM 704 O O . LYS A 1 88 ? -17.247 13.263 12.905 1.00 95.38 88 LYS A O 1
ATOM 709 N N . GLY A 1 89 ? -16.164 11.970 11.420 1.00 93.00 89 GLY A N 1
ATOM 710 C CA . GLY A 1 89 ? -15.331 13.005 10.812 1.00 93.00 89 GLY A CA 1
ATOM 711 C C . GLY A 1 89 ? -13.972 13.196 11.499 1.00 93.00 89 GLY A C 1
ATOM 712 O O . GLY A 1 89 ? -13.765 12.869 12.668 1.00 93.00 89 GLY A O 1
ATOM 713 N N . SER A 1 90 ? -13.012 13.753 10.755 1.00 87.81 90 SER A N 1
ATOM 714 C CA . SER A 1 90 ? -11.678 14.070 11.277 1.00 87.81 90 SER A CA 1
ATOM 715 C C . SER A 1 90 ? -11.736 15.275 12.212 1.00 87.81 90 SER A C 1
ATOM 717 O O . SER A 1 90 ? -12.048 16.392 11.797 1.00 87.81 90 SER A O 1
ATOM 719 N N . ILE A 1 91 ? -11.405 15.055 13.478 1.00 85.50 91 ILE A N 1
ATOM 720 C CA . ILE A 1 91 ? -11.403 16.098 14.501 1.00 85.50 91 ILE A CA 1
ATOM 721 C C . ILE A 1 91 ? -10.091 16.890 14.404 1.00 85.50 91 ILE A C 1
ATOM 723 O O . ILE A 1 91 ? -9.006 16.322 14.488 1.00 85.50 91 ILE A O 1
ATOM 727 N N . GLN A 1 92 ? -10.185 18.212 14.229 1.00 76.44 92 GLN A N 1
ATOM 728 C CA . GLN A 1 92 ? -9.026 19.121 14.210 1.00 76.44 92 GLN A CA 1
ATOM 729 C C . GLN A 1 92 ? -8.940 20.016 15.459 1.00 76.44 92 GLN A C 1
ATOM 731 O O . GLN A 1 92 ? -7.935 20.692 15.677 1.00 76.44 92 GLN A O 1
ATOM 736 N N . ARG A 1 93 ? -9.986 20.041 16.287 1.00 58.28 93 ARG A N 1
ATOM 737 C CA . ARG A 1 93 ? -10.057 20.860 17.502 1.00 58.28 93 ARG A CA 1
ATOM 738 C C . ARG A 1 93 ? -10.328 19.978 18.711 1.00 58.28 93 ARG A C 1
ATOM 740 O O . ARG A 1 93 ? -10.993 18.962 18.567 1.00 58.28 93 ARG A O 1
ATOM 747 N N . GLN A 1 94 ? -9.766 20.374 19.851 1.00 58.28 94 GLN A N 1
ATOM 748 C CA . GLN A 1 94 ? -10.081 19.770 21.146 1.00 58.28 94 GLN A CA 1
ATOM 749 C C . GLN A 1 94 ? -11.569 19.912 21.457 1.00 58.28 94 GLN A C 1
ATOM 751 O O . GLN A 1 94 ? -12.136 20.966 21.080 1.00 58.28 94 GLN A O 1
#